Protein AF-C0XG83-F1 (afdb_monomer_lite)

Secondary structure (DSSP, 8-state):
-EEEE--GGGTTPBPHHHHHHHHHHHHHHHH-TT----EEEESSSS-S--SB-GGGEETTEEB-TT--B---HHHHHTT-

pLDDT: mean 92.76, std 6.46, range [74.25, 98.5]

InterPro domains:
  IPR001753 Enoyl-CoA hydratase/isomerase-like domain [PF00378] (1-80)
  IPR029045 ClpP/crotonase-like domain superfamily [SSF52096] (1-63)

Structure (mmCIF, N/CA/C/O backbone):
data_AF-C0XG83-F1
#
_entry.id   AF-C0XG83-F1
#
loop_
_atom_site.group_PDB
_atom_site.id
_atom_site.type_symbol
_atom_site.label_atom_id
_atom_site.label_alt_id
_atom_site.label_comp_id
_atom_site.label_asym_id
_atom_site.label_entity_id
_atom_site.label_seq_id
_atom_site.pdbx_PDB_ins_code
_atom_site.Cartn_x
_atom_site.Cartn_y
_atom_site.Cartn_z
_atom_site.occupancy
_atom_site.B_iso_or_equiv
_atom_site.auth_seq_id
_atom_site.auth_comp_id
_atom_site.auth_asym_id
_atom_site.auth_atom_id
_atom_site.pdbx_PDB_model_num
ATOM 1 N N . ALA A 1 1 ? -6.368 -3.182 12.688 1.00 96.75 1 ALA A N 1
ATOM 2 C CA . ALA A 1 1 ? -4.992 -3.471 12.223 1.00 96.75 1 ALA A CA 1
ATOM 3 C C . ALA A 1 1 ? -4.293 -2.213 11.708 1.00 96.75 1 ALA A C 1
ATOM 5 O O . ALA A 1 1 ? -4.968 -1.262 11.321 1.00 96.75 1 ALA A O 1
ATOM 6 N N . LYS A 1 2 ? -2.952 -2.201 11.696 1.00 97.81 2 LYS A N 1
ATOM 7 C CA . LYS A 1 2 ? -2.129 -1.135 11.101 1.00 97.81 2 LYS A CA 1
ATOM 8 C C . LYS A 1 2 ? -1.233 -1.737 10.019 1.00 97.81 2 LYS A 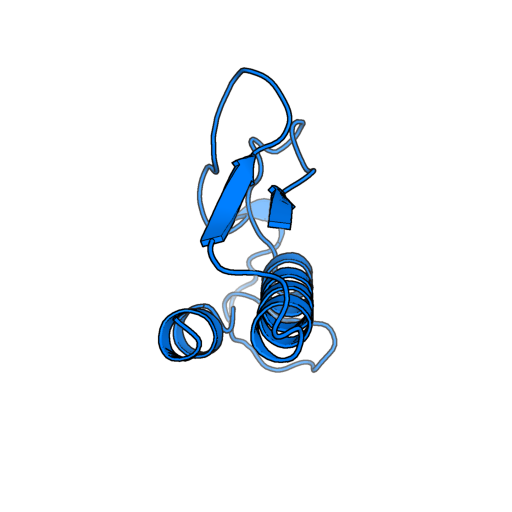C 1
ATOM 10 O O . LYS A 1 2 ? -0.362 -2.538 10.340 1.00 97.81 2 LYS A O 1
ATOM 15 N N . ILE A 1 3 ? -1.424 -1.321 8.772 1.00 98.00 3 ILE A N 1
ATOM 16 C CA . ILE A 1 3 ? -0.603 -1.714 7.621 1.00 98.00 3 ILE A CA 1
ATOM 17 C C . ILE A 1 3 ? 0.307 -0.533 7.280 1.00 98.00 3 ILE A C 1
ATOM 19 O O . ILE A 1 3 ? -0.159 0.600 7.170 1.00 98.00 3 ILE A O 1
ATOM 23 N N . THR A 1 4 ? 1.612 -0.780 7.161 1.00 98.31 4 THR A N 1
ATOM 24 C CA . THR A 1 4 ? 2.610 0.269 6.898 1.00 98.31 4 THR A CA 1
ATOM 25 C C . THR A 1 4 ? 3.387 -0.052 5.627 1.00 98.31 4 THR A C 1
ATOM 27 O O . THR A 1 4 ? 4.119 -1.038 5.597 1.00 98.31 4 THR A O 1
ATOM 30 N N . MET A 1 5 ? 3.277 0.792 4.599 1.00 98.25 5 MET A N 1
ATOM 31 C CA . MET A 1 5 ? 4.187 0.741 3.451 1.00 98.25 5 MET A CA 1
ATOM 32 C C . MET A 1 5 ? 5.579 1.171 3.916 1.00 98.25 5 MET A C 1
ATOM 34 O O . MET A 1 5 ? 5.730 2.276 4.434 1.00 98.25 5 MET A O 1
ATOM 38 N N . ASN A 1 6 ? 6.582 0.307 3.761 1.00 97.88 6 ASN A N 1
ATOM 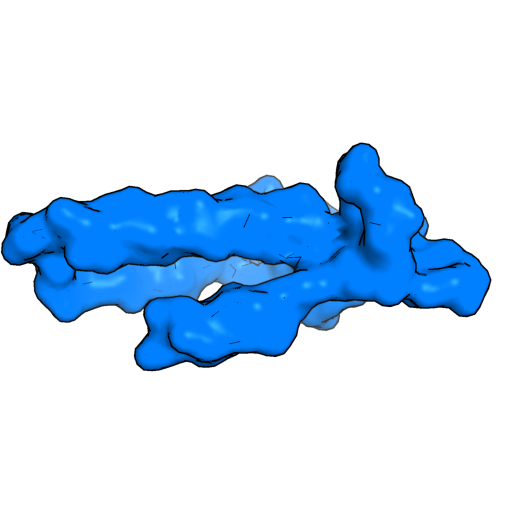39 C CA . ASN A 1 6 ? 7.891 0.486 4.392 1.00 97.88 6 ASN A CA 1
ATOM 40 C C . ASN A 1 6 ? 9.030 0.628 3.371 1.00 97.88 6 ASN A C 1
ATOM 42 O O . ASN A 1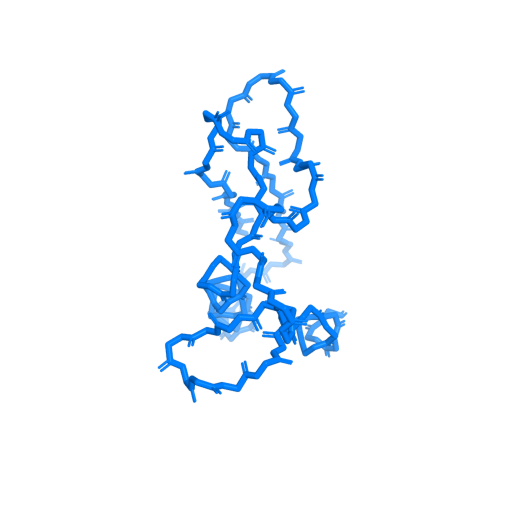 6 ? 9.939 -0.196 3.322 1.00 97.88 6 ASN A O 1
ATOM 46 N N . ARG A 1 7 ? 8.961 1.679 2.545 1.00 97.62 7 ARG A N 1
ATOM 47 C CA . ARG A 1 7 ? 10.041 2.086 1.625 1.00 97.62 7 ARG A CA 1
ATOM 48 C C . ARG A 1 7 ? 10.336 3.587 1.766 1.00 97.62 7 ARG A C 1
ATOM 50 O O . ARG A 1 7 ? 10.194 4.335 0.789 1.00 97.62 7 ARG A O 1
ATOM 57 N N . PRO A 1 8 ? 10.662 4.080 2.977 1.00 97.94 8 PRO A N 1
ATOM 58 C CA . PRO A 1 8 ? 10.787 5.515 3.247 1.00 97.94 8 PRO A CA 1
ATOM 59 C C . PRO A 1 8 ? 11.854 6.203 2.377 1.00 97.94 8 PRO A C 1
ATOM 61 O O . PRO A 1 8 ? 11.697 7.364 2.000 1.00 97.94 8 PRO A O 1
ATOM 64 N N . GLU A 1 9 ? 12.901 5.483 1.976 1.00 97.50 9 GLU A N 1
ATOM 65 C CA . GLU A 1 9 ? 13.959 5.940 1.069 1.00 97.50 9 GLU A CA 1
ATOM 66 C C . GLU A 1 9 ? 13.471 6.223 -0.361 1.00 97.50 9 GLU A C 1
ATOM 68 O O . GLU A 1 9 ? 14.108 6.970 -1.106 1.00 97.50 9 GLU A O 1
ATOM 73 N N . LYS A 1 10 ? 12.312 5.671 -0.734 1.00 97.44 10 LYS A N 1
ATOM 74 C CA . LYS A 1 10 ? 11.594 5.940 -1.988 1.00 97.44 10 LYS A CA 1
ATOM 75 C C . LYS A 1 10 ? 10.267 6.658 -1.746 1.00 97.44 10 LYS A C 1
ATOM 77 O O . LYS A 1 10 ? 9.375 6.580 -2.585 1.00 97.44 10 LYS A O 1
ATOM 82 N N . MET A 1 11 ? 10.107 7.333 -0.602 1.00 97.94 11 MET A N 1
ATOM 83 C CA . MET A 1 11 ? 8.847 7.987 -0.218 1.00 97.94 11 MET A CA 1
ATOM 84 C C . MET A 1 11 ? 7.650 7.029 -0.337 1.00 97.94 11 MET A C 1
ATOM 86 O O . MET A 1 11 ? 6.599 7.399 -0.858 1.00 97.94 11 MET A O 1
ATOM 90 N N . ASN A 1 12 ? 7.849 5.770 0.063 1.00 98.19 12 ASN A N 1
ATOM 91 C CA . ASN A 1 12 ? 6.868 4.688 0.006 1.00 98.19 12 ASN A CA 1
ATOM 92 C C . ASN A 1 12 ? 6.239 4.490 -1.384 1.00 98.19 12 ASN A C 1
ATOM 94 O O . ASN A 1 12 ? 5.064 4.133 -1.492 1.00 98.19 12 ASN A O 1
ATOM 98 N N . ALA A 1 13 ? 6.999 4.743 -2.456 1.00 97.56 13 ALA A N 1
ATOM 99 C CA . ALA A 1 13 ? 6.566 4.404 -3.804 1.00 97.56 13 ALA A CA 1
ATOM 100 C C . ALA A 1 13 ? 6.301 2.892 -3.893 1.00 97.56 13 ALA A C 1
ATOM 102 O O . ALA A 1 13 ? 7.136 2.092 -3.459 1.00 97.56 13 ALA A O 1
ATOM 103 N N . PHE A 1 14 ? 5.159 2.483 -4.436 1.00 95.75 14 PHE A N 1
ATOM 104 C CA . PHE A 1 14 ? 4.780 1.072 -4.501 1.00 95.75 14 PHE A CA 1
ATOM 105 C C . PHE A 1 14 ? 5.238 0.417 -5.807 1.00 95.75 14 PHE A C 1
ATOM 107 O O . PHE A 1 14 ? 5.192 1.009 -6.887 1.00 95.75 14 PHE A O 1
ATOM 114 N N . THR A 1 15 ? 5.689 -0.830 -5.694 1.00 94.75 15 THR A N 1
ATOM 115 C CA . THR A 1 15 ? 6.000 -1.727 -6.817 1.00 94.75 15 THR A CA 1
ATOM 116 C C . THR A 1 15 ? 4.873 -2.760 -6.975 1.00 94.75 15 THR A C 1
ATOM 118 O O . THR A 1 15 ? 4.008 -2.838 -6.100 1.00 94.75 15 THR A O 1
ATOM 121 N N . PRO A 1 16 ? 4.873 -3.604 -8.027 1.00 93.50 16 PRO A N 1
ATOM 122 C CA . PRO A 1 16 ? 3.958 -4.747 -8.097 1.00 93.50 16 PRO A CA 1
ATOM 123 C C . PRO A 1 16 ? 4.000 -5.642 -6.852 1.00 93.50 16 PRO A C 1
ATOM 125 O O . PRO A 1 16 ? 2.960 -6.105 -6.398 1.00 93.50 16 PRO A O 1
ATOM 128 N N . VAL A 1 17 ? 5.186 -5.825 -6.259 1.00 93.62 17 VAL A N 1
ATOM 129 C CA . VAL A 1 17 ? 5.351 -6.595 -5.017 1.00 93.62 17 VAL A CA 1
ATOM 130 C C . VAL A 1 17 ? 4.647 -5.897 -3.857 1.00 93.62 17 VAL A C 1
ATOM 132 O O . VAL A 1 17 ? 3.858 -6.527 -3.169 1.00 93.62 17 VAL A O 1
ATOM 135 N N . THR A 1 18 ? 4.840 -4.583 -3.696 1.00 95.50 18 THR A N 1
ATOM 136 C CA . THR A 1 18 ? 4.160 -3.817 -2.638 1.00 95.50 18 THR A CA 1
ATOM 137 C C . THR A 1 18 ? 2.638 -3.892 -2.767 1.00 95.50 18 THR A C 1
ATOM 139 O O . THR A 1 18 ? 1.938 -3.969 -1.763 1.00 95.50 18 THR A O 1
ATOM 142 N N . VAL A 1 19 ? 2.105 -3.875 -3.994 1.00 94.94 19 VAL A N 1
ATOM 143 C CA . VAL A 1 19 ? 0.658 -4.015 -4.220 1.00 94.94 19 VAL A CA 1
ATOM 144 C C . VAL A 1 19 ? 0.172 -5.411 -3.835 1.00 94.94 19 VAL A C 1
ATOM 146 O O . VAL A 1 19 ? -0.847 -5.513 -3.156 1.00 94.94 19 VAL A O 1
ATOM 149 N N . GLN A 1 20 ? 0.910 -6.466 -4.190 1.00 94.25 20 GLN A N 1
ATOM 150 C CA . GLN A 1 20 ? 0.581 -7.833 -3.779 1.00 94.25 20 GLN A CA 1
ATOM 151 C C . GLN A 1 20 ? 0.607 -7.995 -2.252 1.00 94.25 20 GLN A C 1
ATOM 153 O O . GLN A 1 20 ? -0.337 -8.521 -1.675 1.00 94.25 20 GLN A O 1
ATOM 158 N N . GLU A 1 21 ? 1.633 -7.467 -1.584 1.00 96.00 21 GLU A N 1
ATOM 159 C CA . GLU A 1 21 ? 1.740 -7.500 -0.121 1.00 96.00 21 GLU A CA 1
ATOM 160 C C . GLU A 1 21 ? 0.582 -6.754 0.556 1.00 96.00 21 GLU A C 1
ATOM 162 O O . GLU A 1 21 ? 0.068 -7.199 1.582 1.00 96.00 21 GLU A O 1
ATOM 167 N N . MET A 1 22 ? 0.138 -5.629 -0.017 1.00 96.69 22 MET A N 1
ATOM 168 C CA . MET A 1 22 ? -1.046 -4.924 0.476 1.00 96.69 22 MET A CA 1
ATOM 169 C C . MET A 1 22 ? -2.313 -5.766 0.306 1.00 96.69 22 MET A C 1
ATOM 171 O O . MET A 1 22 ? -3.091 -5.849 1.252 1.00 96.69 22 MET A O 1
ATOM 175 N N . ILE A 1 23 ? -2.513 -6.406 -0.852 1.00 95.69 23 ILE A N 1
ATOM 176 C CA . ILE A 1 23 ? -3.646 -7.316 -1.098 1.00 95.69 23 ILE A CA 1
ATOM 177 C C . ILE A 1 23 ? -3.680 -8.426 -0.041 1.00 95.69 23 ILE A C 1
ATOM 179 O O . ILE A 1 23 ? -4.716 -8.648 0.587 1.00 95.69 23 ILE A O 1
ATOM 183 N N . ASP A 1 24 ? -2.542 -9.074 0.201 1.00 96.50 24 ASP A N 1
ATOM 184 C CA . ASP A 1 24 ? -2.433 -10.158 1.176 1.00 96.50 24 ASP A CA 1
ATOM 185 C C . ASP A 1 24 ? -2.737 -9.651 2.595 1.00 96.50 24 ASP A C 1
ATOM 187 O O . ASP A 1 24 ? -3.537 -10.249 3.317 1.00 96.50 24 ASP A O 1
ATOM 191 N N . ALA A 1 25 ? -2.180 -8.497 2.978 1.00 97.25 25 ALA A N 1
ATOM 192 C CA . ALA A 1 25 ? -2.432 -7.884 4.280 1.00 97.25 25 ALA A CA 1
ATOM 193 C C . ALA A 1 25 ? -3.905 -7.487 4.476 1.00 97.25 25 ALA A C 1
ATOM 195 O O . ALA A 1 25 ? -4.450 -7.674 5.568 1.00 97.25 25 ALA A O 1
ATOM 196 N N . PHE A 1 26 ? -4.569 -6.965 3.440 1.00 97.00 26 PHE A N 1
ATOM 197 C CA . PHE A 1 26 ? -5.993 -6.639 3.499 1.00 97.00 26 PHE A CA 1
ATOM 198 C C . PHE A 1 26 ? -6.869 -7.887 3.602 1.00 97.00 26 PHE A C 1
ATOM 200 O O . PHE A 1 26 ? -7.810 -7.872 4.391 1.00 97.00 26 PHE A O 1
ATOM 207 N N . ASN A 1 27 ? -6.550 -8.968 2.885 1.00 96.62 27 ASN A N 1
ATOM 208 C CA . ASN A 1 27 ? -7.277 -10.236 3.005 1.00 96.62 27 ASN A CA 1
ATOM 209 C C . ASN A 1 27 ? -7.147 -10.831 4.412 1.00 96.62 27 ASN A C 1
ATOM 211 O O . ASN A 1 27 ? -8.158 -11.164 5.022 1.00 96.62 27 ASN A O 1
ATOM 215 N N . ILE A 1 28 ? -5.932 -10.856 4.976 1.00 96.75 28 ILE A N 1
ATOM 216 C CA . ILE A 1 28 ? -5.711 -11.288 6.367 1.00 96.75 28 ILE A CA 1
ATOM 217 C C . ILE A 1 28 ? -6.577 -10.471 7.331 1.00 96.75 28 ILE A C 1
ATOM 219 O O . ILE A 1 28 ? -7.209 -11.028 8.223 1.00 96.75 28 ILE A O 1
ATOM 223 N N . CYS A 1 29 ? -6.624 -9.147 7.154 1.00 96.75 29 CYS A N 1
ATOM 224 C CA . CYS A 1 29 ? -7.422 -8.288 8.024 1.00 96.75 29 CYS A CA 1
ATOM 225 C C . CYS A 1 29 ? -8.933 -8.462 7.825 1.00 96.75 29 CYS A C 1
ATOM 227 O O . CYS A 1 29 ? -9.681 -8.279 8.779 1.00 96.75 29 CYS A O 1
ATOM 229 N N . ARG A 1 30 ? -9.384 -8.766 6.603 1.00 94.88 30 ARG A N 1
ATOM 230 C CA . ARG A 1 30 ? -10.796 -9.005 6.282 1.00 94.88 30 ARG A CA 1
ATOM 231 C C . ARG A 1 30 ? -11.310 -10.285 6.939 1.00 94.88 30 ARG A C 1
ATOM 233 O O . ARG A 1 30 ? -12.440 -10.296 7.420 1.00 94.88 30 ARG A O 1
ATOM 240 N N . ASP A 1 31 ? -10.493 -11.333 6.948 1.00 96.31 31 ASP A N 1
ATOM 241 C CA . ASP A 1 31 ? -10.883 -12.654 7.451 1.00 96.31 31 ASP A CA 1
ATOM 242 C C . ASP A 1 31 ? -10.786 -12.767 8.986 1.00 96.31 31 ASP A C 1
ATOM 244 O O . ASP A 1 31 ? -11.253 -13.741 9.577 1.00 96.31 31 ASP A O 1
ATOM 248 N N . ASP A 1 32 ? -10.221 -11.760 9.656 1.00 97.88 32 ASP A N 1
ATOM 249 C CA . ASP A 1 32 ? -10.150 -11.675 11.113 1.0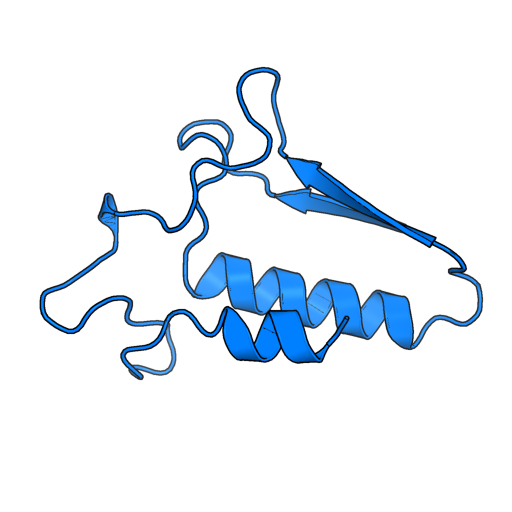0 97.88 32 ASP A CA 1
ATOM 250 C C . ASP A 1 32 ? -11.319 -10.850 11.675 1.00 97.88 32 ASP A C 1
ATOM 252 O O . ASP A 1 32 ? -11.308 -9.617 11.694 1.00 97.88 32 ASP A O 1
ATOM 256 N N . SER A 1 33 ? -12.318 -11.549 12.222 1.00 97.31 33 SER A N 1
ATOM 257 C CA . SER A 1 33 ? -13.519 -10.940 12.809 1.00 97.31 33 SER A CA 1
ATOM 258 C C . SER A 1 33 ? -13.254 -10.017 14.007 1.00 97.31 33 SER A C 1
ATOM 260 O O . SER A 1 33 ? -14.164 -9.317 14.449 1.00 97.31 33 SER A O 1
ATOM 262 N N . THR A 1 34 ? -12.046 -10.026 14.579 1.00 98.38 34 THR A N 1
ATOM 263 C CA . THR A 1 34 ? -11.673 -9.117 15.673 1.00 98.38 34 THR A CA 1
ATOM 264 C C . THR A 1 34 ? -11.266 -7.726 15.174 1.00 98.38 34 THR A C 1
ATOM 266 O O . THR A 1 34 ? -11.215 -6.773 15.957 1.00 98.38 34 THR A O 1
ATOM 269 N N . ILE A 1 35 ? -11.007 -7.570 13.871 1.00 98.06 35 ILE A N 1
ATOM 270 C CA . ILE A 1 35 ? -10.590 -6.309 13.260 1.00 98.06 35 ILE A CA 1
ATOM 271 C C . ILE A 1 35 ? -11.814 -5.546 12.739 1.00 98.06 35 ILE A C 1
ATOM 273 O O . ILE A 1 35 ? -12.406 -5.895 11.727 1.00 98.06 35 ILE A O 1
ATOM 277 N N . GLY A 1 36 ? -12.151 -4.431 13.393 1.00 96.81 36 GLY A N 1
ATOM 278 C CA . GLY A 1 36 ? -13.203 -3.520 12.915 1.00 96.81 36 GLY A CA 1
ATOM 279 C C . GLY A 1 36 ? -12.712 -2.383 12.008 1.00 96.81 36 GLY A C 1
ATOM 280 O O . GLY A 1 36 ? -13.505 -1.785 11.289 1.00 96.81 36 GLY A O 1
ATOM 281 N N . VAL A 1 37 ? -11.417 -2.043 12.061 1.00 97.06 37 VAL A N 1
ATOM 282 C CA . VAL A 1 37 ? -10.825 -0.906 11.328 1.00 97.06 37 VAL A CA 1
ATOM 283 C C . VAL A 1 37 ? -9.392 -1.225 10.897 1.00 97.06 37 VAL A C 1
ATOM 285 O O . VAL A 1 37 ? -8.605 -1.802 11.662 1.00 97.06 37 VAL A O 1
ATOM 288 N N . ILE A 1 38 ? -9.026 -0.785 9.690 1.00 97.06 38 ILE A N 1
ATOM 289 C CA . ILE A 1 38 ? -7.663 -0.850 9.155 1.00 97.06 38 ILE A CA 1
ATOM 290 C C . ILE A 1 38 ? -7.123 0.569 8.964 1.00 97.06 38 ILE A C 1
ATOM 292 O O . ILE A 1 38 ? -7.762 1.409 8.339 1.00 97.06 38 ILE A O 1
ATOM 296 N N . ILE A 1 39 ? -5.922 0.823 9.483 1.00 97.75 39 ILE A N 1
ATOM 297 C CA . ILE A 1 39 ? -5.156 2.040 9.206 1.00 97.75 39 ILE A CA 1
ATOM 298 C C . ILE A 1 39 ? -4.059 1.674 8.212 1.00 97.75 39 ILE A C 1
ATOM 300 O O . ILE A 1 39 ? -3.121 0.960 8.573 1.00 97.75 39 ILE A O 1
ATOM 304 N N . LEU A 1 40 ? -4.163 2.173 6.981 1.00 97.12 40 LEU A N 1
ATOM 305 C CA . LEU A 1 40 ? -3.070 2.141 6.013 1.00 97.12 40 LEU A CA 1
ATOM 306 C C . LEU A 1 40 ? -2.232 3.415 6.170 1.00 97.12 40 LEU A C 1
ATOM 308 O O . LEU A 1 40 ? -2.767 4.520 6.137 1.00 97.12 40 LEU A O 1
ATOM 312 N N . THR A 1 41 ? -0.920 3.271 6.343 1.00 98.00 41 THR A N 1
ATOM 313 C CA . THR A 1 41 ? 0.007 4.401 6.490 1.00 98.00 41 THR A CA 1
ATOM 314 C C . THR A 1 41 ? 1.348 4.149 5.791 1.00 98.00 41 THR A C 1
ATOM 316 O O . THR A 1 41 ? 1.628 3.037 5.345 1.00 98.00 41 THR A O 1
ATOM 319 N N . GLY A 1 42 ? 2.177 5.186 5.683 1.00 98.25 42 GLY A N 1
ATOM 320 C CA . GLY A 1 42 ? 3.549 5.113 5.182 1.00 98.25 42 GLY A CA 1
ATOM 321 C C . GLY A 1 42 ? 4.566 5.187 6.318 1.00 98.25 42 GLY A C 1
ATOM 322 O O . GLY A 1 42 ? 4.337 5.867 7.318 1.00 98.25 42 GLY A O 1
ATOM 323 N N . ALA A 1 43 ? 5.689 4.486 6.180 1.00 98.50 43 ALA A N 1
ATOM 324 C CA . ALA A 1 43 ? 6.819 4.611 7.091 1.00 98.50 43 ALA A CA 1
ATOM 325 C C . ALA A 1 43 ? 7.566 5.937 6.873 1.00 98.50 43 ALA A C 1
ATOM 327 O O . ALA A 1 43 ? 7.618 6.467 5.760 1.00 98.50 43 ALA A O 1
ATOM 328 N N . GLY A 1 44 ? 8.209 6.426 7.933 1.00 97.69 44 GLY A N 1
ATOM 329 C CA . GLY A 1 44 ? 8.945 7.690 7.924 1.00 97.69 44 GLY A CA 1
ATOM 330 C C . GLY A 1 44 ? 8.054 8.914 8.149 1.00 97.69 44 GLY A C 1
ATOM 331 O O . GLY A 1 44 ? 6.901 8.804 8.554 1.00 97.69 44 GLY A O 1
ATOM 332 N N . ASP A 1 45 ? 8.626 10.090 7.913 1.00 97.00 45 ASP A N 1
ATOM 333 C CA . ASP A 1 45 ? 8.058 11.406 8.237 1.00 97.00 45 ASP A CA 1
ATOM 334 C C . ASP A 1 45 ? 7.792 12.285 7.002 1.00 97.00 45 ASP A C 1
ATOM 336 O O . ASP A 1 45 ? 7.211 13.361 7.116 1.00 97.00 45 ASP A O 1
ATOM 340 N N . LYS A 1 46 ? 8.201 11.831 5.810 1.00 96.62 46 LYS A N 1
ATOM 341 C CA . LYS A 1 46 ? 8.172 12.643 4.581 1.00 96.62 46 LYS A CA 1
ATOM 342 C C . LYS A 1 46 ? 6.897 12.501 3.760 1.00 96.62 46 LYS A C 1
ATOM 344 O O . LYS A 1 46 ? 6.450 13.477 3.166 1.00 96.62 46 LYS A O 1
ATOM 349 N N . ALA A 1 47 ? 6.358 11.289 3.648 1.00 97.50 47 ALA A N 1
ATOM 350 C CA . ALA A 1 47 ? 5.244 11.006 2.748 1.00 97.50 47 ALA A CA 1
ATOM 351 C C . ALA A 1 47 ? 4.463 9.760 3.172 1.00 97.50 47 ALA A C 1
ATOM 353 O O . ALA A 1 47 ? 5.051 8.766 3.597 1.00 97.50 47 ALA A O 1
ATOM 354 N N . PHE A 1 48 ? 3.147 9.779 2.945 1.00 98.00 48 PHE A N 1
ATOM 355 C CA . PHE A 1 48 ? 2.332 8.564 2.947 1.00 98.00 48 PHE A CA 1
ATOM 356 C C . PHE A 1 48 ? 2.788 7.614 1.830 1.00 98.00 48 PHE A C 1
ATOM 358 O O . PHE A 1 48 ? 3.276 6.526 2.112 1.00 98.00 48 PHE A O 1
ATOM 365 N N . SER A 1 49 ? 2.688 8.059 0.573 1.00 97.75 49 SER A N 1
ATOM 366 C CA . SER A 1 49 ? 3.254 7.415 -0.615 1.00 97.75 49 SER A CA 1
ATOM 367 C C . SER A 1 49 ? 3.387 8.434 -1.743 1.00 97.75 49 SER A C 1
ATOM 369 O O . SER A 1 49 ? 2.577 9.354 -1.848 1.00 97.75 49 SER A O 1
ATOM 371 N N . SER A 1 50 ? 4.397 8.259 -2.591 1.00 96.94 50 SER A N 1
ATOM 372 C CA . SER A 1 50 ? 4.606 9.050 -3.809 1.00 96.94 50 SER A CA 1
ATOM 373 C C . SER A 1 50 ? 3.974 8.435 -5.070 1.00 96.94 50 SER A C 1
ATOM 375 O O . SER A 1 50 ? 4.115 8.996 -6.155 1.00 96.94 50 SER A O 1
ATOM 377 N N . GLY A 1 51 ? 3.251 7.313 -4.950 1.00 95.12 51 GLY A N 1
ATOM 378 C CA . GLY A 1 51 ? 2.610 6.623 -6.075 1.00 95.12 51 GLY A CA 1
ATOM 379 C C . GLY A 1 51 ? 3.390 5.397 -6.559 1.00 95.12 51 GLY A C 1
ATOM 380 O O . GLY A 1 51 ? 4.150 4.792 -5.807 1.00 95.12 51 GLY A O 1
ATOM 381 N N . GLY A 1 52 ? 3.196 5.007 -7.821 1.00 94.44 52 GLY A N 1
ATOM 382 C CA . GLY A 1 52 ? 3.917 3.879 -8.414 1.00 94.44 52 GLY A CA 1
ATOM 383 C C . GLY A 1 52 ? 5.392 4.210 -8.654 1.00 94.44 52 GLY A C 1
ATOM 384 O O . GLY A 1 52 ? 5.708 5.245 -9.246 1.00 94.44 52 GLY A O 1
ATOM 385 N N . ASP A 1 53 ? 6.295 3.316 -8.254 1.00 95.56 53 ASP A N 1
ATOM 386 C CA . ASP A 1 53 ? 7.745 3.524 -8.352 1.00 95.56 53 ASP A CA 1
ATOM 387 C C . ASP A 1 53 ? 8.206 3.589 -9.817 1.00 95.56 53 ASP A C 1
ATOM 389 O O . ASP A 1 53 ? 8.337 2.580 -10.508 1.00 95.56 53 ASP A O 1
ATOM 393 N N . GLN A 1 54 ? 8.458 4.802 -10.314 1.00 93.38 54 GLN A N 1
ATOM 394 C CA . GLN A 1 54 ? 8.888 5.014 -11.699 1.00 93.38 54 GLN A CA 1
ATOM 395 C C . GLN A 1 54 ? 10.245 4.364 -12.004 1.00 93.38 54 GLN A C 1
ATOM 397 O O . GLN A 1 54 ? 10.517 4.063 -13.162 1.00 93.38 54 GLN A O 1
ATOM 402 N N . GLY A 1 55 ? 11.080 4.099 -10.991 1.00 91.88 55 GLY A N 1
ATOM 403 C CA . GLY A 1 55 ? 12.380 3.453 -11.172 1.00 91.88 55 GLY A CA 1
ATOM 404 C C . GLY A 1 55 ? 12.292 1.980 -11.580 1.00 91.88 55 GLY A C 1
ATOM 405 O O . GLY A 1 55 ? 13.266 1.448 -12.102 1.00 91.88 55 GLY A O 1
ATOM 406 N N . VAL A 1 56 ? 11.139 1.330 -11.374 1.00 89.50 56 VAL A N 1
ATOM 407 C CA . VAL A 1 56 ? 10.896 -0.069 -11.782 1.00 89.50 56 VAL A CA 1
ATOM 408 C C . VAL A 1 56 ? 9.953 -0.186 -12.985 1.00 89.50 56 VAL A C 1
ATOM 410 O O . VAL A 1 56 ? 9.625 -1.291 -13.414 1.00 89.50 56 VAL A O 1
ATOM 413 N N . ARG A 1 57 ? 9.492 0.944 -13.537 1.00 88.06 57 ARG A N 1
ATOM 414 C CA . ARG A 1 57 ? 8.596 0.975 -14.695 1.00 88.06 57 ARG A CA 1
ATOM 415 C C . ARG A 1 57 ? 9.404 0.772 -15.981 1.00 88.06 57 ARG A C 1
ATOM 417 O O . ARG A 1 57 ? 10.247 1.593 -16.328 1.00 88.06 57 ARG A O 1
ATOM 424 N N . GLY A 1 58 ? 9.114 -0.301 -16.711 1.00 86.06 58 GLY A N 1
ATOM 425 C CA . GLY A 1 58 ? 9.681 -0.583 -18.029 1.00 86.06 58 GLY A CA 1
ATOM 426 C C . GLY A 1 58 ? 8.834 -0.033 -19.182 1.00 86.06 58 GLY A C 1
ATOM 427 O O . GLY A 1 58 ? 7.830 0.653 -18.981 1.00 86.06 58 GLY A O 1
ATOM 428 N N . ASN A 1 59 ? 9.212 -0.386 -20.416 1.00 83.50 59 ASN A N 1
ATOM 429 C CA . ASN A 1 59 ? 8.503 0.045 -21.630 1.00 83.50 59 ASN A CA 1
ATOM 430 C C . ASN A 1 59 ? 7.047 -0.464 -21.681 1.00 83.50 59 ASN A C 1
ATOM 432 O O . ASN A 1 59 ? 6.153 0.246 -22.126 1.00 83.50 59 ASN A O 1
ATOM 436 N N . GLY A 1 60 ? 6.802 -1.672 -21.163 1.00 79.81 60 GLY A N 1
ATOM 437 C CA . GLY A 1 60 ? 5.460 -2.250 -21.030 1.00 79.81 60 GLY A CA 1
ATOM 438 C C . GLY A 1 60 ? 4.684 -1.785 -19.792 1.00 79.81 60 GLY A 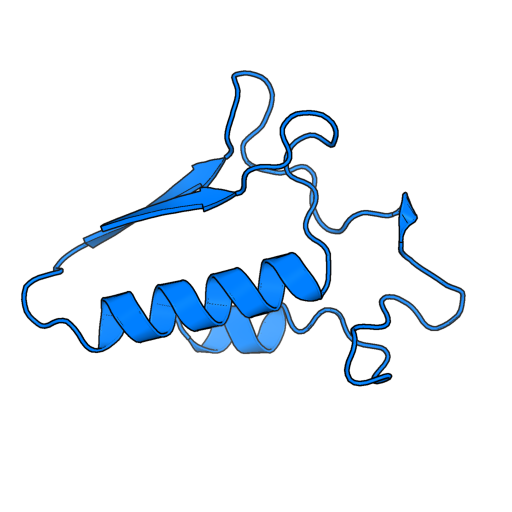C 1
ATOM 439 O O . GLY A 1 60 ? 3.585 -2.268 -19.559 1.00 79.81 60 GLY A O 1
ATOM 440 N N . GLY A 1 61 ? 5.235 -0.877 -18.979 1.00 87.06 61 GLY A N 1
ATOM 441 C CA . GLY A 1 61 ? 4.683 -0.520 -17.673 1.00 87.06 61 GLY A CA 1
ATOM 442 C C . GLY A 1 61 ? 5.354 -1.286 -16.534 1.00 87.06 61 GLY A C 1
ATOM 443 O O . GLY A 1 61 ? 6.566 -1.492 -16.542 1.00 87.06 61 GLY A O 1
ATOM 444 N N . TYR A 1 62 ? 4.580 -1.663 -15.522 1.00 88.00 62 TYR A N 1
ATOM 445 C CA . TYR A 1 62 ? 5.086 -2.374 -14.350 1.00 88.00 62 TYR A CA 1
ATOM 446 C C . TYR A 1 62 ? 4.994 -3.874 -14.580 1.00 88.00 62 TYR A C 1
ATOM 448 O O . TYR A 1 62 ? 3.911 -4.361 -14.877 1.00 88.00 62 TYR A O 1
ATOM 456 N N . VAL A 1 63 ? 6.103 -4.596 -14.445 1.00 84.38 63 VAL A N 1
ATOM 457 C CA . VAL A 1 63 ? 6.125 -6.056 -14.595 1.00 84.38 63 VAL A CA 1
ATOM 458 C C . VAL A 1 63 ? 6.440 -6.659 -13.236 1.00 84.38 63 VAL A C 1
ATOM 460 O O . VAL A 1 63 ? 7.499 -6.390 -12.667 1.00 84.38 63 VAL A O 1
ATOM 463 N N . GLY A 1 64 ? 5.485 -7.410 -12.692 1.00 80.44 64 GLY A N 1
ATOM 464 C CA . GLY A 1 64 ? 5.663 -8.141 -11.445 1.00 80.44 64 GLY A CA 1
ATOM 465 C C . GLY A 1 64 ? 6.410 -9.466 -11.639 1.00 80.44 64 GLY A C 1
ATOM 466 O O . GLY A 1 64 ? 6.782 -9.822 -12.760 1.00 80.44 64 GLY A O 1
ATOM 467 N N . PRO A 1 65 ? 6.608 -10.232 -10.552 1.00 80.50 65 PRO A N 1
ATOM 468 C CA . PRO A 1 65 ? 7.169 -11.586 -10.612 1.00 80.50 65 PRO A CA 1
ATOM 469 C C . PRO A 1 65 ? 6.347 -12.571 -11.462 1.00 80.50 65 PRO A C 1
ATOM 471 O O . PRO A 1 65 ? 6.872 -13.590 -11.892 1.00 80.50 65 PRO A O 1
ATOM 474 N N . ASP A 1 66 ? 5.071 -12.266 -11.718 1.00 81.69 66 ASP A N 1
ATOM 475 C CA . ASP A 1 66 ? 4.162 -13.032 -12.579 1.00 81.69 66 ASP A CA 1
ATOM 476 C C . ASP A 1 66 ? 4.390 -12.788 -14.085 1.00 81.69 66 ASP A C 1
ATOM 478 O O . ASP A 1 66 ? 3.728 -13.405 -14.918 1.00 81.69 66 ASP A O 1
ATOM 482 N N . HIS A 1 67 ? 5.322 -11.895 -14.440 1.00 80.69 67 HIS A N 1
ATOM 483 C CA . HIS A 1 67 ? 5.628 -11.464 -15.807 1.00 80.69 67 HIS A CA 1
ATOM 484 C C . HIS A 1 67 ? 4.458 -10.810 -16.558 1.00 80.69 67 HIS A C 1
ATOM 486 O O . HIS A 1 67 ? 4.544 -10.599 -17.771 1.00 80.69 67 HIS A O 1
ATOM 492 N N . ILE A 1 68 ? 3.388 -10.423 -15.857 1.00 80.75 68 ILE A N 1
ATOM 493 C CA . ILE A 1 68 ? 2.269 -9.694 -16.451 1.00 80.75 68 ILE A CA 1
ATOM 494 C C . ILE A 1 68 ? 2.525 -8.197 -16.279 1.00 80.75 68 ILE A C 1
ATOM 496 O O . ILE A 1 68 ? 2.845 -7.708 -15.196 1.00 80.75 68 ILE A O 1
ATOM 500 N N . ALA A 1 69 ? 2.388 -7.447 -17.371 1.00 81.19 69 ALA A N 1
ATOM 501 C CA . ALA A 1 69 ? 2.636 -6.011 -17.400 1.00 81.19 69 ALA A CA 1
ATOM 502 C C . ALA A 1 69 ? 1.465 -5.213 -16.792 1.00 81.19 69 ALA A C 1
ATOM 504 O O . ALA A 1 69 ? 0.686 -4.572 -17.498 1.00 81.19 69 ALA A O 1
ATOM 505 N N . ARG A 1 70 ? 1.312 -5.281 -15.468 1.00 77.50 70 ARG A N 1
ATOM 506 C CA . ARG A 1 70 ? 0.299 -4.558 -14.694 1.00 77.50 70 ARG A CA 1
ATOM 507 C C . ARG A 1 70 ? 0.770 -4.293 -13.265 1.00 77.50 70 ARG A C 1
ATOM 509 O O . ARG A 1 70 ? 1.515 -5.065 -12.677 1.00 77.50 70 ARG A O 1
ATOM 516 N N . LEU A 1 71 ? 0.296 -3.187 -12.695 1.00 77.81 71 LEU A N 1
ATOM 517 C CA . LEU A 1 71 ? 0.576 -2.810 -11.303 1.00 77.81 71 LEU A CA 1
ATOM 518 C C . LEU A 1 71 ? -0.482 -3.345 -10.317 1.00 77.81 71 LEU A C 1
ATOM 520 O O . LEU A 1 71 ? -0.303 -3.191 -9.120 1.00 77.81 71 LEU A O 1
ATOM 524 N N . ASN A 1 72 ? -1.580 -3.944 -10.805 1.00 81.50 72 ASN A N 1
ATOM 525 C CA . ASN A 1 72 ? -2.684 -4.536 -10.019 1.00 81.50 72 ASN A CA 1
ATOM 526 C C . ASN A 1 72 ? -3.353 -3.615 -8.985 1.00 81.50 72 ASN A C 1
ATOM 528 O O . ASN A 1 72 ? -4.032 -4.077 -8.075 1.00 81.50 72 ASN A O 1
ATOM 532 N N . VAL A 1 73 ? -3.221 -2.295 -9.135 1.00 86.12 73 VAL A N 1
ATOM 533 C CA . VAL A 1 73 ? -3.834 -1.336 -8.199 1.00 86.12 73 VAL A CA 1
ATOM 534 C C . VAL A 1 73 ? -5.363 -1.412 -8.233 1.00 86.12 73 VAL A C 1
ATOM 536 O O . VAL A 1 73 ? -5.997 -1.230 -7.202 1.00 86.12 73 VAL A O 1
ATOM 539 N N . LEU A 1 74 ? -5.960 -1.711 -9.392 1.00 88.06 74 LEU A N 1
ATOM 540 C CA . LEU A 1 74 ? -7.412 -1.895 -9.499 1.00 88.06 74 LEU A CA 1
ATOM 541 C C . LEU A 1 74 ? -7.894 -3.125 -8.719 1.00 88.06 74 LEU A C 1
ATOM 543 O O . LEU A 1 74 ? -8.938 -3.064 -8.081 1.00 88.06 74 LEU A O 1
ATOM 547 N N . ASP A 1 75 ? -7.118 -4.211 -8.723 1.00 88.62 75 ASP A N 1
ATOM 548 C CA . ASP A 1 75 ? -7.448 -5.423 -7.965 1.00 88.62 75 ASP A CA 1
ATOM 549 C C . ASP A 1 75 ? -7.464 -5.115 -6.460 1.00 88.62 75 ASP A C 1
ATOM 551 O O . ASP A 1 75 ? -8.396 -5.491 -5.755 1.00 88.62 75 ASP A O 1
ATOM 555 N N . LEU A 1 76 ? -6.485 -4.335 -5.990 1.00 90.44 76 LEU A N 1
ATOM 556 C CA . LEU A 1 76 ? -6.453 -3.816 -4.624 1.00 90.44 76 LEU A CA 1
ATOM 557 C C . LEU A 1 76 ? -7.661 -2.916 -4.308 1.00 90.44 7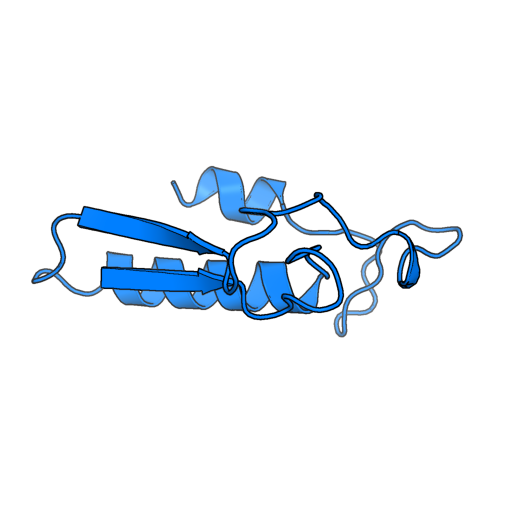6 LEU A C 1
ATOM 559 O O . LEU A 1 76 ? -8.257 -3.049 -3.244 1.00 90.44 76 LEU A O 1
ATOM 563 N N . GLN A 1 77 ? -8.030 -2.008 -5.215 1.00 89.50 77 GLN A N 1
ATOM 564 C CA . GLN A 1 77 ? -9.167 -1.100 -5.025 1.00 89.50 77 GLN A CA 1
ATOM 565 C C . GLN A 1 77 ? -10.509 -1.829 -4.940 1.00 89.50 77 GLN A C 1
ATOM 567 O O . GLN A 1 77 ? -11.384 -1.367 -4.227 1.00 89.50 77 GLN A O 1
ATOM 572 N N . HIS A 1 78 ? -10.678 -2.961 -5.624 1.00 91.25 78 HIS A N 1
ATOM 573 C CA . HIS A 1 78 ? -11.897 -3.767 -5.520 1.00 91.25 78 HIS A CA 1
ATOM 574 C C . HIS A 1 78 ? -11.976 -4.609 -4.233 1.00 91.25 78 HIS A C 1
ATOM 576 O O . HIS A 1 78 ? -13.007 -5.229 -3.975 1.00 91.25 78 HIS A O 1
ATOM 582 N N . LEU A 1 79 ? -10.904 -4.672 -3.431 1.00 86.38 79 LEU A N 1
ATOM 583 C CA . LEU A 1 79 ? -10.922 -5.336 -2.123 1.00 86.38 79 LEU A CA 1
ATOM 584 C C . LEU A 1 79 ? -11.422 -4.430 -0.986 1.00 86.38 79 LEU A C 1
ATOM 586 O O . LEU A 1 79 ? -11.673 -4.914 0.119 1.00 86.38 79 LEU A O 1
ATOM 590 N N . ILE A 1 80 ? -11.544 -3.133 -1.213 1.00 74.25 80 ILE A N 1
ATOM 591 C CA . ILE A 1 80 ? -12.023 -2.166 -0.219 1.00 74.25 80 ILE A CA 1
ATOM 592 C C . ILE A 1 80 ? -13.392 -1.635 -0.621 1.00 74.25 80 ILE A C 1
ATOM 594 O O . ILE A 1 80 ? -14.165 -1.332 0.312 1.00 74.25 80 ILE A O 1
#

Organism: Lentilactobacillus hilgardii (strain ATCC 8290 / DSM 20176 / CCUG 30140 / JCM 1155 / KCTC 3500 / NBRC 15886 / NCIMB 8040 / NRRL B-1843 / 9) (NCBI:txid1423757)

Foldseek 3Di:
DEAEQEDVVQLSADALVNLVVLQVVLVVLVPDPVRPDYHQAYPDDDHRYPYHRPVQQDPLGGADPVRDRDSCVVVVVVSD

Sequence (80 aa):
AKITMNRPEKMNAFTPVTVQEMIDAFNICRDDSTIGVIILTGAGDKAFSSGGDQGVRGNGGYVGPDHIARLNVLDLQHLI

Radius of gyration: 13.31 Å; chains: 1; bounding box: 28×26×37 Å